Protein AF-A0A967CWL9-F1 (afdb_monomer)

Nearest PDB structures (foldseek):
  3h0l-assembly1_A  TM=9.602E-01  e=7.215E-01  Aquifex aeolicus
  6c6g-assembly1_B-2  TM=9.697E-01  e=1.040E+00  Pseudomonas sp. ADP
  6c62-assembly1_A  TM=9.562E-01  e=1.328E+00  Pseudomonas sp. ADP

Sequence (78 aa):
MGGMLLAAMIALMSAPNTLTATELARKVDAGTLTAEAIVRAHLDRIDSRDGDVLAWSHLARDAALERARVLDRGPRQG

Solvent-accessible surfac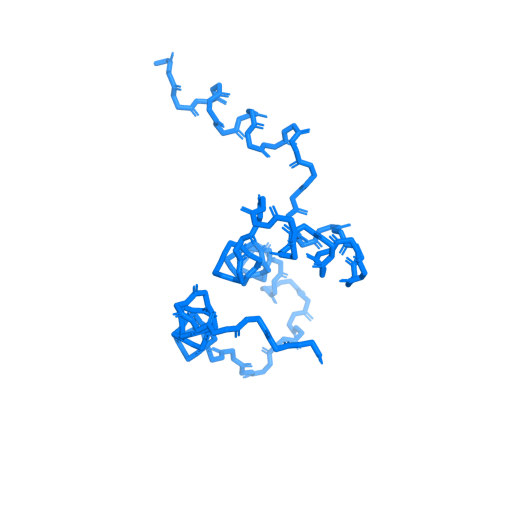e area (backbone atoms only — not comparable to full-atom values): 4772 Å² total; per-residue (Å²): 144,64,66,66,63,56,54,48,55,55,60,70,46,78,54,58,65,76,54,53,73,67,57,49,50,52,32,43,74,66,68,77,42,50,50,41,58,38,52,48,43,42,51,56,52,43,72,75,44,34,87,79,66,66,75,70,95,76,80,66,61,68,61,53,47,52,52,20,49,53,49,65,75,45,76,88,84,130

pLDDT: mean 87.31, std 18.06, range [43.03, 98.62]

Radius of gyration: 14.05 Å; Cα contacts (8 Å, |Δi|>4): 41; chains: 1; bounding box: 33×27×36 Å

Secondary structure (DSSP, 8-state):
--HHHHHHHHHHS--GGGS-HHHHHHHHHTTSS-HHHHHHHHHHHHHHHHHHH---S---HHHHHHHHHHHHHS----

Foldseek 3Di:
DPVVVVVVVCVVPPQLCVDDPVVNLVCVVVVNDFLLSNLVSVVVVC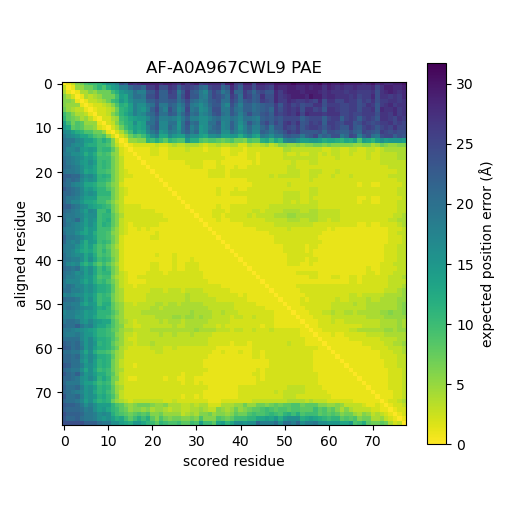VVPCVPVVPDPDDPNVVSNVVRVVCRPDPPDD

Mean predicted aligned error: 7.05 Å

Structure (mmCIF, N/CA/C/O backbone):
data_AF-A0A967CWL9-F1
#
_entry.id   AF-A0A967CWL9-F1
#
loop_
_atom_site.group_PDB
_atom_site.id
_atom_site.type_symbol
_atom_site.label_atom_id
_atom_site.label_alt_id
_atom_site.label_comp_id
_atom_site.label_asym_id
_atom_site.label_entity_id
_atom_site.label_seq_id
_atom_site.pdbx_PDB_ins_code
_atom_site.Cartn_x
_atom_site.Cartn_y
_atom_site.Cartn_z
_atom_site.occupancy
_atom_site.B_iso_or_equiv
_atom_site.auth_seq_id
_atom_site.auth_comp_id
_atom_site.auth_asym_id
_atom_site.auth_atom_id
_atom_site.pdbx_PDB_model_num
ATOM 1 N N . MET A 1 1 ? -18.489 8.278 -20.516 1.00 45.91 1 MET A N 1
ATOM 2 C CA . MET A 1 1 ? -17.950 9.533 -19.941 1.00 45.91 1 MET A CA 1
ATOM 3 C C . MET A 1 1 ? -18.244 9.596 -18.434 1.00 45.91 1 MET A C 1
ATOM 5 O O . MET A 1 1 ? -18.957 10.479 -17.995 1.00 45.91 1 MET A O 1
ATOM 9 N N . GLY A 1 2 ? -17.776 8.629 -17.634 1.00 46.03 2 GLY A N 1
ATOM 10 C CA . GLY A 1 2 ? -18.116 8.549 -16.194 1.00 46.03 2 GLY A CA 1
ATOM 11 C C . GLY A 1 2 ? -16.985 8.021 -15.305 1.00 46.03 2 GLY A C 1
ATOM 12 O O . GLY A 1 2 ? -16.881 8.415 -14.152 1.00 46.03 2 GLY A O 1
ATOM 13 N N . GLY A 1 3 ? -16.070 7.211 -15.856 1.00 50.41 3 GLY A N 1
ATOM 14 C CA . GLY A 1 3 ? -14.924 6.678 -15.105 1.00 50.41 3 GLY A CA 1
ATOM 15 C C . GLY A 1 3 ? -13.807 7.691 -14.818 1.00 50.41 3 GLY A C 1
ATOM 16 O O . GLY A 1 3 ? -13.165 7.605 -13.778 1.00 50.41 3 GLY A O 1
ATOM 17 N N . MET A 1 4 ? -13.599 8.687 -15.690 1.00 50.16 4 MET A N 1
ATOM 18 C CA . MET A 1 4 ? -12.520 9.676 -15.527 1.00 50.16 4 MET A CA 1
ATOM 19 C C . MET A 1 4 ? -12.743 10.631 -14.345 1.00 50.16 4 MET A C 1
ATOM 21 O O . MET A 1 4 ? -11.781 10.993 -13.682 1.00 50.16 4 MET A O 1
ATOM 25 N N . LEU A 1 5 ? -13.993 11.002 -14.043 1.00 47.38 5 LEU A N 1
ATOM 26 C CA . LEU A 1 5 ? -14.318 11.892 -12.919 1.00 47.38 5 LEU A CA 1
ATOM 27 C C . LEU A 1 5 ? -14.135 11.204 -11.558 1.00 47.38 5 LEU A C 1
ATOM 29 O O . LEU A 1 5 ? -13.664 11.838 -10.619 1.00 47.38 5 LEU A O 1
ATOM 33 N N . LEU A 1 6 ? -14.427 9.902 -11.465 1.00 51.69 6 LEU A N 1
ATOM 34 C CA . LEU A 1 6 ? -14.210 9.127 -10.241 1.00 51.69 6 LEU A CA 1
ATOM 35 C C . LEU A 1 6 ? -12.715 8.862 -9.998 1.00 51.69 6 LEU A C 1
ATOM 37 O O . LEU A 1 6 ? -12.237 9.036 -8.881 1.00 51.69 6 LEU A O 1
ATOM 41 N N . ALA A 1 7 ? -11.961 8.528 -11.053 1.00 47.81 7 ALA A N 1
ATOM 42 C CA . ALA A 1 7 ? -10.505 8.392 -10.978 1.00 47.81 7 ALA A CA 1
ATOM 43 C C . ALA A 1 7 ? -9.817 9.728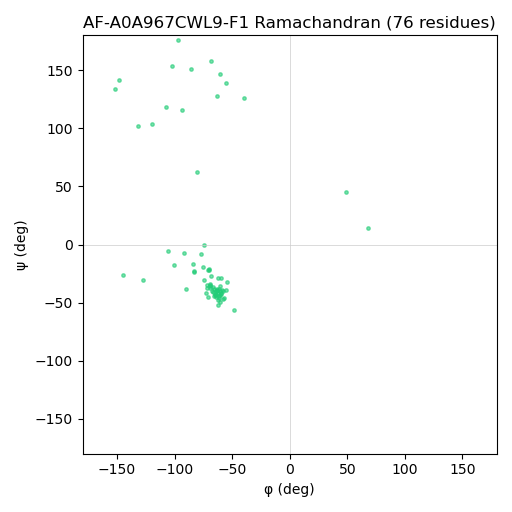 -10.628 1.00 47.81 7 ALA A C 1
ATOM 45 O O . ALA A 1 7 ? -8.897 9.750 -9.814 1.00 47.81 7 ALA A O 1
ATOM 46 N N . ALA A 1 8 ? -10.301 10.850 -11.174 1.00 44.38 8 ALA A N 1
ATOM 47 C CA . ALA A 1 8 ? -9.802 12.187 -10.849 1.00 44.38 8 ALA A CA 1
ATOM 48 C C . ALA A 1 8 ? -10.153 12.629 -9.415 1.00 44.38 8 ALA A C 1
ATOM 50 O O . ALA A 1 8 ? -9.336 13.275 -8.770 1.00 44.38 8 ALA A O 1
ATOM 51 N N . MET A 1 9 ? -11.318 12.248 -8.875 1.00 43.03 9 MET A N 1
ATOM 52 C CA . MET A 1 9 ? -11.661 12.484 -7.463 1.00 43.03 9 MET A CA 1
ATOM 53 C C . MET A 1 9 ? -10.785 11.673 -6.500 1.00 43.03 9 MET A C 1
ATOM 55 O O . MET A 1 9 ? -10.396 12.198 -5.459 1.00 43.03 9 MET A O 1
ATOM 59 N N . ILE A 1 10 ? -10.421 10.437 -6.860 1.00 52.88 10 ILE A N 1
ATOM 60 C CA . ILE A 1 10 ? -9.437 9.639 -6.109 1.00 52.88 10 ILE A CA 1
ATOM 61 C C . ILE A 1 10 ? -8.050 10.291 -6.189 1.00 52.88 10 ILE A C 1
ATOM 63 O O . ILE A 1 10 ? -7.353 10.337 -5.185 1.00 52.88 10 ILE A O 1
ATOM 67 N N . ALA A 1 11 ? -7.673 10.855 -7.341 1.00 47.16 11 ALA A N 1
ATOM 68 C CA . ALA A 1 11 ? -6.417 11.589 -7.505 1.00 47.16 11 ALA A CA 1
ATOM 69 C C . ALA A 1 11 ? -6.384 12.954 -6.779 1.00 47.16 11 ALA A C 1
ATOM 71 O O . ALA A 1 11 ? -5.299 13.455 -6.490 1.00 47.16 11 ALA A O 1
ATOM 72 N N . LEU A 1 12 ? -7.542 13.558 -6.467 1.00 50.81 12 LEU A N 1
ATOM 73 C CA . LEU A 1 12 ? -7.638 14.812 -5.700 1.00 50.81 12 LEU A CA 1
ATOM 74 C C . LEU A 1 12 ? -7.378 14.626 -4.191 1.00 50.81 12 LEU A C 1
ATOM 76 O O . LEU A 1 12 ? -7.056 15.596 -3.505 1.00 50.81 12 LEU A O 1
ATOM 80 N N . MET A 1 13 ? -7.485 13.403 -3.665 1.00 60.91 13 MET A N 1
ATOM 81 C CA . MET A 1 13 ? -6.935 13.027 -2.361 1.00 60.91 13 MET A CA 1
ATOM 82 C C . MET A 1 13 ? -5.541 12.451 -2.612 1.00 60.91 13 MET A C 1
ATOM 84 O O . MET A 1 13 ? -5.438 11.432 -3.282 1.00 60.91 13 MET A O 1
ATOM 88 N N . SER A 1 14 ? -4.474 13.086 -2.113 1.00 75.69 14 SER A N 1
ATOM 89 C CA . SER A 1 14 ? -3.090 12.624 -2.322 1.00 75.69 14 SER A CA 1
ATOM 90 C C . SER A 1 14 ? -2.978 11.100 -2.246 1.00 75.69 14 SER A C 1
ATOM 92 O O . SER A 1 14 ? -3.423 10.500 -1.260 1.00 75.69 14 SER A O 1
ATOM 94 N N . ALA A 1 15 ? -2.413 10.486 -3.290 1.00 89.75 15 ALA A N 1
ATOM 95 C CA . ALA A 1 15 ? -2.321 9.037 -3.380 1.00 89.75 15 ALA A CA 1
ATOM 96 C C . ALA A 1 15 ? -1.618 8.481 -2.124 1.00 89.75 15 ALA A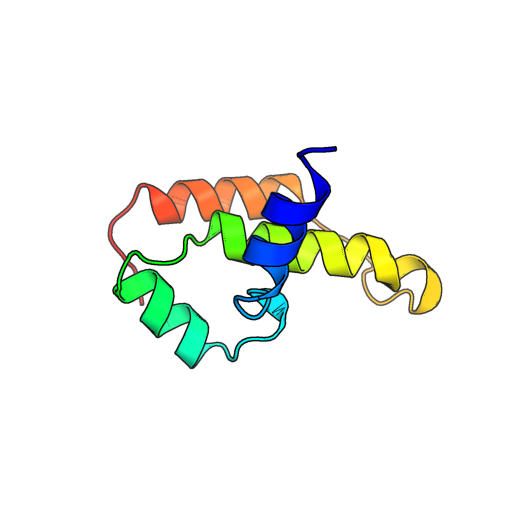 C 1
ATOM 98 O O . ALA A 1 15 ? -0.644 9.075 -1.658 1.00 89.75 15 ALA A O 1
ATOM 99 N N . PRO A 1 16 ? -2.071 7.357 -1.538 1.00 96.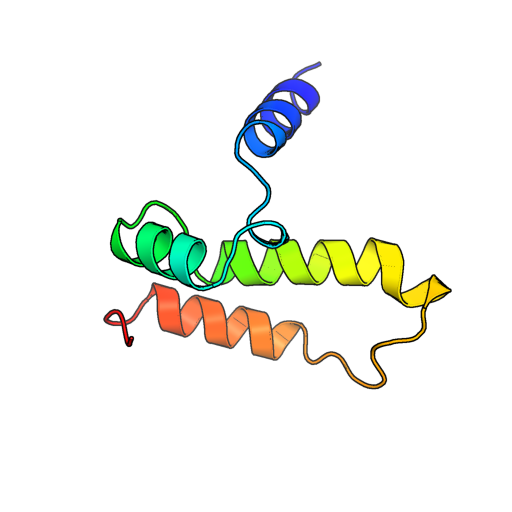19 16 PRO A N 1
ATOM 100 C CA . PRO A 1 16 ? -1.533 6.884 -0.260 1.00 96.19 16 PRO A CA 1
ATOM 101 C C . PRO A 1 16 ? -0.006 6.713 -0.246 1.00 96.19 16 PRO A C 1
ATOM 103 O O . PRO A 1 16 ? 0.645 6.956 0.762 1.00 96.19 16 PRO A O 1
ATOM 106 N N . ASN A 1 17 ? 0.581 6.349 -1.382 1.00 96.12 17 ASN A N 1
ATOM 107 C CA . ASN A 1 17 ? 2.022 6.186 -1.568 1.00 96.12 17 ASN A CA 1
ATOM 108 C C . ASN A 1 17 ? 2.824 7.503 -1.656 1.00 96.12 17 ASN A C 1
ATOM 110 O O . ASN A 1 17 ? 4.042 7.451 -1.816 1.00 96.12 17 ASN A O 1
ATOM 114 N N . THR A 1 18 ? 2.177 8.668 -1.566 1.00 96.44 18 THR A N 1
ATOM 115 C CA . THR A 1 18 ? 2.839 9.982 -1.468 1.00 96.44 18 THR A CA 1
ATOM 116 C C . THR A 1 18 ? 2.764 10.580 -0.064 1.00 96.44 18 THR A C 1
ATOM 118 O O . THR A 1 18 ? 3.322 11.649 0.167 1.00 96.44 18 THR A O 1
ATOM 121 N N . LEU A 1 19 ? 2.039 9.942 0.857 1.00 96.38 19 LEU A N 1
ATOM 122 C CA . LEU A 1 19 ? 1.910 10.384 2.242 1.00 96.38 19 LEU A CA 1
ATOM 123 C C . LEU A 1 19 ? 3.069 9.849 3.090 1.00 96.38 19 LEU A C 1
ATOM 125 O O . LEU A 1 19 ? 3.613 8.775 2.833 1.00 96.38 19 LEU A O 1
ATOM 129 N N . THR A 1 20 ? 3.427 10.581 4.140 1.00 97.12 20 THR A N 1
ATOM 130 C CA . THR A 1 20 ? 4.377 10.100 5.149 1.00 97.12 20 THR A CA 1
ATOM 131 C C . THR A 1 20 ? 3.778 8.950 5.963 1.00 97.12 20 THR A C 1
ATOM 133 O O . THR A 1 20 ? 2.558 8.826 6.103 1.00 97.12 20 THR A O 1
ATOM 136 N N . ALA A 1 21 ? 4.635 8.134 6.585 1.00 95.38 21 ALA A N 1
ATOM 137 C CA . ALA A 1 21 ? 4.193 7.041 7.454 1.00 95.38 21 ALA A CA 1
ATOM 138 C C . ALA A 1 21 ? 3.258 7.522 8.583 1.00 95.38 21 ALA A C 1
ATOM 140 O O . ALA A 1 21 ? 2.252 6.878 8.871 1.00 95.38 21 ALA A O 1
ATOM 141 N N . THR A 1 22 ? 3.537 8.686 9.178 1.00 96.25 22 THR A N 1
ATOM 142 C CA . THR A 1 22 ? 2.707 9.259 10.249 1.00 96.25 22 THR A CA 1
ATOM 143 C C . THR A 1 22 ? 1.345 9.737 9.741 1.00 96.25 22 THR A C 1
ATOM 145 O O . THR A 1 22 ? 0.341 9.580 10.434 1.00 96.25 22 THR A O 1
ATOM 148 N N . GLU A 1 23 ? 1.264 10.304 8.536 1.00 96.12 23 GLU A N 1
ATOM 149 C CA . GLU A 1 23 ? -0.022 10.673 7.925 1.00 96.12 23 GLU A CA 1
ATOM 150 C C . GLU A 1 23 ? -0.862 9.442 7.587 1.00 96.12 23 GLU A C 1
ATOM 152 O O . GLU A 1 23 ? -2.069 9.440 7.835 1.00 96.12 23 GLU A O 1
ATOM 157 N N . LEU A 1 24 ? -0.226 8.386 7.075 1.00 95.81 24 LEU A N 1
ATOM 158 C CA . LEU A 1 24 ? -0.873 7.099 6.833 1.00 95.81 24 LEU A CA 1
ATOM 159 C C . LEU A 1 24 ? -1.415 6.497 8.129 1.00 95.81 24 LEU A C 1
ATOM 161 O O . LEU A 1 24 ? -2.598 6.171 8.190 1.00 95.81 24 LEU A O 1
ATOM 165 N N . ALA A 1 25 ? -0.591 6.434 9.178 1.00 94.81 25 ALA A N 1
ATOM 166 C CA . ALA A 1 25 ? -0.994 5.925 10.485 1.00 94.81 25 ALA A CA 1
ATOM 167 C C . ALA A 1 25 ? -2.201 6.691 11.043 1.00 94.81 25 ALA A C 1
ATOM 169 O O . ALA A 1 25 ? -3.186 6.075 11.440 1.00 94.81 25 ALA A O 1
ATOM 170 N N . ARG A 1 26 ? -2.185 8.031 10.986 1.00 94.31 26 ARG A N 1
ATOM 171 C CA . ARG A 1 26 ? -3.324 8.865 11.411 1.00 94.31 26 ARG A CA 1
ATOM 172 C C . ARG A 1 26 ? -4.589 8.586 10.604 1.00 94.31 26 ARG A C 1
ATOM 174 O O . ARG A 1 26 ? -5.673 8.568 11.171 1.00 94.31 26 ARG A O 1
ATOM 181 N N . LYS A 1 27 ? -4.484 8.381 9.289 1.00 94.88 27 LYS A N 1
ATOM 182 C CA . LYS A 1 27 ? -5.650 8.103 8.433 1.00 94.88 27 LYS A CA 1
ATOM 183 C C . LYS A 1 27 ? -6.230 6.707 8.662 1.00 94.88 27 LYS A C 1
ATOM 185 O O . LYS A 1 27 ? -7.455 6.575 8.644 1.00 94.88 27 LYS A O 1
ATOM 190 N N . VAL A 1 28 ? -5.374 5.713 8.905 1.00 94.25 28 VAL A N 1
ATOM 191 C CA . VAL A 1 28 ? -5.770 4.354 9.315 1.00 94.25 28 VAL A CA 1
ATOM 192 C C . VAL A 1 28 ? -6.433 4.385 10.692 1.00 94.25 28 VAL A C 1
ATOM 194 O O . VAL A 1 28 ? -7.504 3.808 10.879 1.00 94.25 28 VAL A O 1
ATOM 197 N N . ASP A 1 29 ? -5.872 5.142 11.635 1.00 93.62 29 ASP A N 1
ATOM 198 C CA . ASP A 1 29 ? -6.460 5.341 12.962 1.00 93.62 29 ASP A CA 1
ATOM 199 C C . ASP A 1 29 ? -7.761 6.170 12.925 1.00 93.62 29 ASP A C 1
ATOM 201 O O . ASP A 1 29 ? -8.690 5.969 13.702 1.00 93.62 29 ASP A O 1
ATOM 205 N N . ALA A 1 30 ? -7.924 7.044 11.940 1.00 92.38 30 ALA A N 1
ATOM 206 C CA . ALA A 1 30 ? -9.202 7.703 11.699 1.00 92.38 30 ALA A CA 1
ATOM 207 C C . ALA A 1 30 ? -10.230 6.790 10.995 1.00 92.38 30 ALA A C 1
ATOM 209 O O . ALA A 1 30 ? -11.381 7.185 10.840 1.00 92.38 30 ALA A O 1
ATOM 210 N N . GLY A 1 31 ? -9.840 5.595 10.528 1.00 91.56 31 GLY A N 1
ATOM 211 C CA . GLY A 1 31 ? -10.692 4.718 9.711 1.00 91.56 31 GLY A CA 1
ATOM 212 C C . GLY A 1 31 ? -10.989 5.266 8.309 1.00 91.56 31 GLY A C 1
ATOM 213 O O . GLY A 1 31 ? -11.882 4.778 7.625 1.00 91.56 31 GLY A O 1
ATOM 214 N N . THR A 1 32 ? -10.249 6.288 7.876 1.00 94.62 32 THR A N 1
ATOM 215 C CA . THR A 1 32 ? -10.430 6.962 6.575 1.00 94.62 32 THR A CA 1
ATOM 216 C C . THR A 1 32 ? -9.572 6.359 5.463 1.00 94.62 32 THR A C 1
ATOM 218 O O . THR A 1 32 ? -9.688 6.757 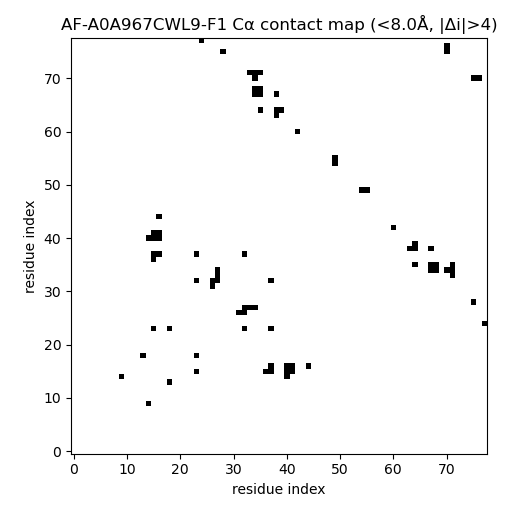4.306 1.00 94.62 32 THR A O 1
ATOM 221 N N . LEU A 1 33 ? -8.685 5.426 5.811 1.00 94.94 33 LEU A N 1
ATOM 222 C CA . LEU A 1 33 ? -7.787 4.740 4.892 1.00 94.94 33 LEU A CA 1
ATOM 223 C C . LEU A 1 33 ? -7.529 3.319 5.399 1.00 94.94 33 LEU A C 1
ATOM 225 O O . LEU A 1 33 ? -7.378 3.119 6.601 1.00 94.94 33 LEU A O 1
ATOM 229 N N . THR A 1 34 ? -7.460 2.350 4.490 1.00 96.31 34 THR A N 1
ATOM 230 C CA . THR A 1 34 ? -7.183 0.944 4.817 1.00 96.31 34 THR A CA 1
ATOM 231 C C . THR A 1 34 ? -5.738 0.575 4.496 1.00 96.31 34 THR A C 1
ATOM 233 O O . THR A 1 34 ? -5.116 1.165 3.605 1.00 96.31 34 THR A O 1
ATOM 236 N N . ALA A 1 35 ? -5.200 -0.426 5.190 1.00 97.06 35 ALA A N 1
ATOM 237 C CA . ALA A 1 35 ? -3.903 -1.006 4.874 1.00 97.06 35 ALA A CA 1
ATOM 238 C C . ALA A 1 35 ? -3.887 -1.561 3.440 1.00 97.06 35 ALA A C 1
ATOM 240 O O . ALA A 1 35 ? -2.902 -1.366 2.725 1.00 97.06 35 ALA A O 1
ATOM 241 N N . GLU A 1 36 ? -4.976 -2.193 2.978 1.00 98.12 36 GLU A N 1
ATOM 242 C CA . GLU A 1 36 ? -5.071 -2.690 1.600 1.00 98.12 36 GLU A CA 1
ATOM 243 C C . GLU A 1 36 ? -4.947 -1.553 0.574 1.00 98.12 36 GLU A C 1
ATOM 245 O O . GLU A 1 36 ? -4.212 -1.693 -0.405 1.00 98.12 36 GLU A O 1
ATOM 250 N N . ALA A 1 37 ? -5.604 -0.410 0.803 1.00 97.69 37 ALA A N 1
ATOM 251 C CA . ALA A 1 37 ? -5.513 0.744 -0.093 1.00 97.69 37 ALA A CA 1
ATOM 252 C C . ALA A 1 37 ? -4.085 1.310 -0.159 1.00 97.69 37 ALA A C 1
ATOM 254 O O . ALA A 1 37 ? -3.611 1.676 -1.236 1.00 97.69 37 ALA A O 1
ATOM 255 N N . ILE A 1 38 ? -3.376 1.333 0.975 1.00 97.75 38 ILE A N 1
ATOM 256 C CA . ILE A 1 38 ? -1.969 1.744 1.033 1.00 97.75 38 ILE A CA 1
ATOM 257 C C . ILE A 1 38 ? -1.108 0.798 0.198 1.00 97.75 38 ILE A C 1
ATOM 259 O O . ILE A 1 38 ? -0.356 1.258 -0.662 1.00 97.75 38 ILE A O 1
ATOM 263 N N . VAL A 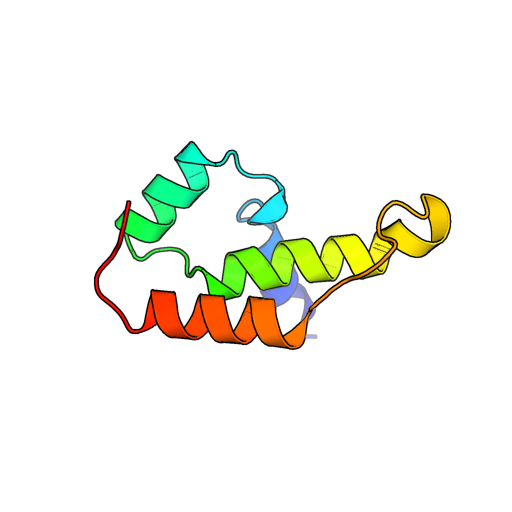1 39 ? -1.222 -0.514 0.421 1.00 98.25 39 VAL A N 1
ATOM 264 C CA . VAL A 1 39 ? -0.417 -1.515 -0.292 1.00 98.25 39 VAL A CA 1
ATOM 265 C C . VAL A 1 39 ? -0.683 -1.462 -1.794 1.00 98.25 39 VAL A C 1
ATOM 267 O O . VAL A 1 39 ? 0.272 -1.425 -2.566 1.00 98.25 39 VAL A O 1
ATOM 270 N N . ARG A 1 40 ? -1.948 -1.368 -2.222 1.00 98.31 40 ARG A N 1
ATOM 271 C CA . ARG A 1 40 ? -2.301 -1.234 -3.645 1.00 98.31 40 ARG A CA 1
ATOM 272 C C . ARG A 1 40 ? -1.654 -0.010 -4.287 1.00 98.31 40 ARG A C 1
ATOM 274 O O . ARG A 1 40 ? -0.985 -0.157 -5.300 1.00 98.31 40 ARG A O 1
ATOM 281 N N . ALA A 1 41 ? -1.727 1.156 -3.646 1.00 97.88 41 ALA A N 1
ATOM 282 C CA . ALA A 1 41 ? -1.104 2.368 -4.181 1.00 97.88 41 ALA A CA 1
ATOM 283 C C . ALA A 1 41 ? 0.425 2.238 -4.352 1.00 97.88 41 ALA A C 1
ATOM 285 O O . ALA A 1 41 ? 1.005 2.784 -5.294 1.00 97.88 41 ALA A O 1
ATOM 286 N N . HIS A 1 42 ? 1.108 1.525 -3.451 1.00 97.81 42 HIS A N 1
ATOM 287 C CA . HIS A 1 42 ? 2.546 1.271 -3.590 1.00 97.81 42 HIS A CA 1
ATOM 288 C C . HIS A 1 42 ? 2.831 0.291 -4.726 1.00 97.81 42 HIS A C 1
ATOM 290 O O . HIS A 1 42 ? 3.707 0.546 -5.549 1.00 97.81 42 HIS A O 1
ATOM 296 N N . LEU A 1 43 ? 2.067 -0.796 -4.788 1.00 98.12 43 LEU A N 1
ATOM 297 C CA . LEU A 1 43 ? 2.169 -1.818 -5.819 1.00 98.12 43 LEU A CA 1
ATOM 298 C C . LEU A 1 43 ? 1.925 -1.258 -7.230 1.00 98.12 43 LEU A C 1
ATOM 300 O O . LEU A 1 43 ? 2.709 -1.561 -8.128 1.00 98.12 43 LEU A O 1
ATOM 304 N N . ASP A 1 44 ? 0.934 -0.387 -7.413 1.00 97.25 44 ASP A N 1
ATOM 305 C CA . ASP A 1 44 ? 0.650 0.263 -8.701 1.00 97.25 44 ASP A CA 1
ATOM 306 C C . ASP A 1 44 ? 1.824 1.147 -9.158 1.00 97.25 44 ASP A C 1
ATOM 308 O O . ASP A 1 44 ? 2.214 1.155 -10.327 1.00 97.25 44 ASP A O 1
ATOM 312 N N . ARG A 1 45 ? 2.455 1.869 -8.223 1.00 96.62 45 ARG A N 1
ATOM 313 C CA . ARG A 1 45 ? 3.646 2.679 -8.525 1.00 96.62 45 ARG A CA 1
ATOM 314 C C . ARG A 1 45 ? 4.866 1.821 -8.841 1.00 96.62 45 ARG A C 1
ATOM 316 O O . ARG A 1 45 ? 5.669 2.222 -9.679 1.00 96.62 45 ARG A O 1
ATOM 323 N N . ILE A 1 46 ? 5.016 0.678 -8.174 1.00 97.44 46 ILE A N 1
ATOM 324 C CA . ILE A 1 46 ? 6.076 -0.285 -8.487 1.00 97.44 46 ILE A CA 1
ATOM 325 C C . ILE A 1 46 ? 5.885 -0.805 -9.916 1.00 97.44 46 ILE A C 1
ATOM 327 O O . ILE A 1 46 ? 6.828 -0.721 -10.694 1.00 97.44 46 ILE A O 1
ATOM 331 N N . ASP A 1 47 ? 4.672 -1.213 -10.307 1.00 96.38 47 ASP A N 1
ATOM 332 C CA . ASP A 1 47 ? 4.397 -1.667 -11.684 1.00 96.38 47 ASP A CA 1
ATOM 333 C C . ASP A 1 47 ? 4.727 -0.599 -12.726 1.00 96.38 47 ASP A C 1
ATOM 335 O O . ASP A 1 47 ? 5.301 -0.896 -13.771 1.00 96.38 47 ASP A O 1
ATOM 339 N N . SER A 1 48 ? 4.405 0.660 -12.429 1.00 96.62 48 SER A N 1
ATOM 340 C CA . SER A 1 48 ? 4.666 1.771 -13.341 1.00 96.62 48 SER A CA 1
ATOM 341 C C . SER A 1 48 ? 6.147 2.125 -13.494 1.00 96.62 48 SER A C 1
ATOM 343 O O . SER A 1 48 ? 6.475 2.837 -14.443 1.00 96.62 48 SER A O 1
ATOM 345 N N . ARG A 1 49 ? 7.023 1.755 -12.551 1.00 97.06 49 ARG A N 1
ATOM 346 C CA . ARG A 1 49 ? 8.371 2.345 -12.461 1.00 97.06 49 ARG A CA 1
ATOM 347 C C . ARG A 1 49 ? 9.503 1.336 -12.417 1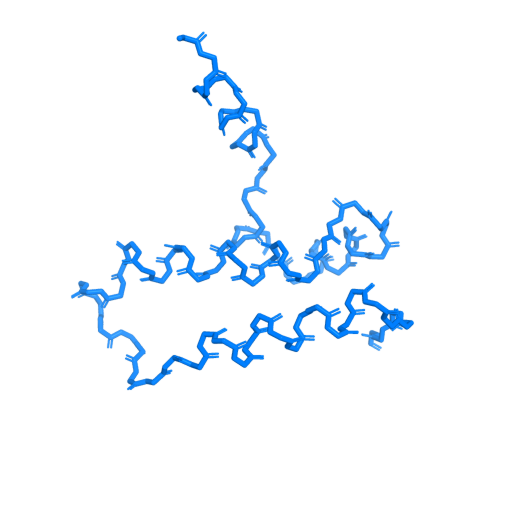.00 97.06 49 ARG A C 1
ATOM 349 O O . ARG A 1 49 ? 10.604 1.654 -12.861 1.00 97.06 49 ARG A O 1
ATOM 356 N N . ASP A 1 50 ? 9.271 0.156 -11.860 1.00 97.50 50 ASP A N 1
ATOM 357 C CA . ASP A 1 50 ? 10.359 -0.761 -11.539 1.00 97.50 50 ASP A CA 1
ATOM 358 C C 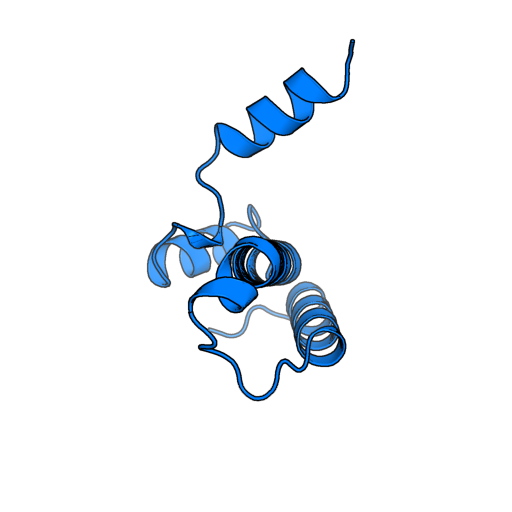. ASP A 1 50 ? 11.030 -1.367 -12.775 1.00 97.50 50 ASP A C 1
ATOM 360 O O . ASP A 1 50 ? 12.208 -1.697 -12.721 1.00 97.50 50 ASP A O 1
ATOM 364 N N . GLY A 1 51 ? 10.344 -1.397 -13.923 1.00 97.06 51 GLY A N 1
ATOM 365 C CA . GLY A 1 51 ? 10.958 -1.783 -15.198 1.00 97.06 51 GLY A CA 1
ATOM 366 C C . GLY A 1 51 ? 12.131 -0.888 -15.622 1.00 97.06 51 GLY A C 1
ATOM 367 O O . GLY A 1 51 ? 13.049 -1.367 -16.281 1.00 97.06 51 GLY A O 1
ATOM 368 N N . ASP A 1 52 ? 12.136 0.385 -15.210 1.00 97.94 52 ASP A N 1
ATOM 369 C CA . ASP A 1 52 ? 13.198 1.336 -15.561 1.00 97.94 52 ASP A CA 1
ATOM 370 C C . ASP A 1 52 ? 14.348 1.338 -14.551 1.00 97.94 52 ASP A C 1
ATOM 372 O O . ASP A 1 52 ? 15.503 1.559 -14.909 1.00 97.94 52 ASP A O 1
ATOM 376 N N . VAL A 1 53 ? 14.015 1.202 -13.264 1.00 97.69 53 VAL A N 1
ATOM 377 C CA . VAL A 1 53 ? 14.974 1.382 -12.161 1.00 97.69 53 VAL A CA 1
ATOM 378 C C . VAL A 1 53 ? 15.497 0.065 -11.607 1.00 97.69 53 VAL A C 1
ATOM 380 O O . VAL A 1 53 ? 16.525 0.080 -10.935 1.00 97.69 53 VAL A O 1
ATOM 383 N N . LEU A 1 54 ? 14.805 -1.045 -11.890 1.00 96.62 54 LEU A N 1
ATOM 384 C CA . LEU A 1 54 ? 15.153 -2.403 -11.470 1.00 96.62 54 LEU A CA 1
ATOM 385 C C . LEU A 1 54 ? 15.471 -2.479 -9.970 1.00 96.62 54 LEU A C 1
ATOM 387 O O . LEU A 1 54 ? 16.474 -3.057 -9.552 1.00 96.62 54 LEU A O 1
ATOM 391 N N . ALA A 1 55 ? 14.638 -1.835 -9.156 1.00 96.81 55 ALA A N 1
ATOM 392 C CA . ALA A 1 55 ? 14.866 -1.680 -7.728 1.00 96.81 55 ALA A CA 1
ATOM 393 C C . ALA A 1 55 ? 14.413 -2.906 -6.921 1.00 96.81 55 ALA A C 1
ATOM 395 O O . ALA A 1 55 ? 14.932 -3.121 -5.823 1.00 96.81 55 ALA A O 1
ATOM 396 N N . TRP A 1 56 ? 13.478 -3.717 -7.432 1.00 96.50 56 TRP A N 1
ATOM 397 C CA . TRP A 1 56 ? 12.996 -4.916 -6.744 1.00 96.50 56 TRP A CA 1
ATOM 398 C C . TRP A 1 56 ? 13.504 -6.201 -7.403 1.00 96.50 56 TRP A C 1
ATOM 400 O O . TRP A 1 56 ? 13.161 -6.531 -8.532 1.00 96.50 56 TRP A O 1
ATOM 410 N N . SER A 1 57 ? 14.271 -6.998 -6.654 1.00 96.69 57 SER A N 1
ATOM 411 C CA . SER A 1 57 ? 14.667 -8.354 -7.070 1.00 96.69 57 SER A CA 1
ATOM 412 C C . SER A 1 57 ? 13.596 -9.411 -6.776 1.00 96.69 57 SER A C 1
ATOM 414 O O . SER A 1 57 ? 13.570 -10.466 -7.406 1.00 96.69 57 SER A O 1
ATOM 416 N N . HIS A 1 58 ? 12.709 -9.141 -5.815 1.00 97.19 58 HIS A N 1
ATOM 417 C CA . HIS A 1 58 ? 11.580 -9.994 -5.461 1.00 97.19 58 HIS A CA 1
ATOM 418 C C . HIS A 1 58 ? 10.441 -9.151 -4.879 1.00 97.19 58 HIS A C 1
ATOM 420 O O . HIS A 1 58 ? 10.664 -8.328 -3.990 1.00 97.19 58 HIS A O 1
ATOM 426 N N . LEU A 1 59 ? 9.212 -9.391 -5.346 1.00 96.81 59 LEU A N 1
ATOM 427 C CA . LEU A 1 59 ? 8.017 -8.669 -4.916 1.00 96.81 59 LEU A CA 1
ATOM 428 C C . LEU A 1 59 ? 6.884 -9.648 -4.577 1.00 96.81 59 LEU A C 1
ATOM 430 O O . LEU A 1 59 ? 6.191 -10.156 -5.456 1.00 96.81 59 LEU A O 1
ATOM 434 N N . ALA A 1 60 ? 6.660 -9.880 -3.283 1.00 97.81 60 ALA A N 1
ATOM 435 C CA . ALA A 1 60 ? 5.626 -10.789 -2.780 1.00 97.81 60 ALA A CA 1
ATOM 436 C C . ALA A 1 60 ? 4.223 -10.138 -2.770 1.00 97.81 60 ALA A C 1
ATOM 438 O O . ALA A 1 60 ? 3.623 -9.951 -1.710 1.00 97.81 60 ALA A O 1
ATOM 439 N N . ARG A 1 61 ? 3.708 -9.770 -3.953 1.00 97.88 61 ARG A N 1
ATOM 440 C CA . ARG A 1 61 ? 2.440 -9.028 -4.143 1.00 97.88 61 ARG A CA 1
ATOM 441 C C . ARG A 1 61 ? 1.265 -9.595 -3.359 1.00 97.88 61 ARG A C 1
ATOM 443 O O . ARG A 1 61 ? 0.651 -8.886 -2.562 1.00 97.88 61 ARG A O 1
ATOM 450 N N . ASP A 1 62 ? 0.972 -10.869 -3.580 1.00 98.19 62 ASP A N 1
ATOM 451 C CA . ASP A 1 62 ? -0.225 -11.496 -3.022 1.00 98.19 62 ASP A CA 1
ATOM 452 C C . ASP A 1 62 ? -0.136 -11.613 -1.502 1.00 98.19 62 ASP A C 1
ATOM 454 O O . ASP A 1 62 ? -1.101 -11.321 -0.797 1.00 98.19 62 ASP A O 1
ATOM 458 N N . ALA A 1 63 ? 1.049 -11.947 -0.983 1.00 98.38 63 ALA A N 1
ATOM 459 C CA . ALA A 1 63 ? 1.293 -12.012 0.453 1.00 98.38 63 ALA A CA 1
ATOM 460 C C . ALA A 1 63 ? 1.148 -10.634 1.122 1.00 98.38 63 ALA A C 1
ATOM 462 O O . ALA A 1 63 ? 0.572 -10.536 2.206 1.00 98.38 63 ALA A O 1
ATOM 463 N N . ALA A 1 64 ? 1.624 -9.564 0.475 1.00 98.25 64 ALA A N 1
ATOM 464 C CA . ALA A 1 64 ? 1.473 -8.201 0.981 1.00 98.25 64 ALA A CA 1
ATOM 465 C C . ALA A 1 64 ? -0.003 -7.776 1.038 1.00 98.25 64 ALA A C 1
ATOM 467 O O . ALA A 1 64 ? -0.452 -7.240 2.054 1.00 98.25 64 ALA A O 1
ATOM 468 N N . LEU A 1 65 ? -0.771 -8.059 -0.020 1.00 98.62 65 LEU A N 1
ATOM 469 C CA . LEU A 1 65 ? -2.208 -7.782 -0.056 1.00 98.62 65 LEU A CA 1
ATOM 470 C C . LEU A 1 65 ? -2.974 -8.601 0.985 1.00 98.62 65 LEU A C 1
ATOM 472 O O . LEU A 1 65 ? -3.830 -8.052 1.676 1.00 98.62 65 LEU A O 1
ATOM 476 N N . GLU A 1 66 ? -2.661 -9.888 1.141 1.00 98.44 66 GLU A N 1
ATOM 477 C CA . GLU A 1 66 ? -3.333 -10.713 2.144 1.00 98.44 66 GLU A CA 1
ATOM 478 C C . GLU A 1 66 ? -3.030 -10.230 3.561 1.00 98.44 66 GLU A C 1
ATOM 480 O O . GLU A 1 66 ? -3.941 -10.082 4.378 1.00 98.44 66 GLU A O 1
ATOM 485 N N . ARG A 1 67 ? -1.771 -9.883 3.849 1.00 97.75 67 ARG A N 1
ATOM 486 C CA . ARG A 1 67 ? -1.407 -9.329 5.155 1.00 97.75 67 ARG A CA 1
ATOM 487 C C . ARG A 1 67 ? -2.159 -8.033 5.450 1.00 97.75 67 ARG A C 1
ATOM 489 O O . ARG A 1 67 ? -2.624 -7.860 6.577 1.00 97.75 67 ARG A O 1
ATOM 496 N N . ALA A 1 68 ? -2.294 -7.154 4.460 1.00 97.38 68 ALA A N 1
ATOM 497 C CA . ALA A 1 68 ? -3.027 -5.902 4.594 1.00 97.38 68 ALA A CA 1
ATOM 498 C C . ALA A 1 68 ? -4.508 -6.139 4.928 1.00 97.38 68 ALA A C 1
ATOM 500 O O . ALA A 1 68 ? -5.015 -5.579 5.896 1.00 97.38 68 ALA A O 1
ATOM 501 N N . ARG A 1 69 ? -5.165 -7.068 4.224 1.00 97.75 69 ARG A N 1
ATOM 502 C CA . ARG A 1 69 ? -6.554 -7.458 4.517 1.00 97.75 69 ARG A CA 1
ATOM 503 C C . ARG A 1 69 ? -6.721 -8.049 5.914 1.00 97.75 69 ARG A C 1
ATOM 505 O O . ARG A 1 69 ? -7.729 -7.800 6.568 1.00 97.75 69 ARG A O 1
ATOM 512 N N . VAL A 1 70 ? -5.757 -8.843 6.385 1.00 97.12 70 VAL A N 1
ATOM 513 C CA . VAL A 1 70 ? -5.767 -9.361 7.763 1.00 97.12 70 VAL A CA 1
ATOM 514 C C . VAL A 1 70 ? -5.703 -8.217 8.777 1.00 97.12 70 VAL A C 1
ATOM 516 O O . VAL A 1 70 ? -6.416 -8.269 9.775 1.00 97.12 70 VAL A O 1
ATOM 519 N N . LEU A 1 71 ? -4.877 -7.195 8.532 1.00 96.38 71 LEU A N 1
ATOM 520 C CA . LEU A 1 71 ? -4.781 -6.020 9.403 1.00 96.38 71 LEU A CA 1
ATOM 521 C C . LEU A 1 71 ? -6.077 -5.208 9.414 1.00 96.38 71 LEU A C 1
ATOM 523 O O . LEU A 1 71 ? -6.548 -4.858 10.489 1.00 96.38 71 LEU A O 1
ATOM 527 N N . ASP A 1 72 ? -6.683 -4.982 8.248 1.00 96.44 72 ASP A N 1
ATOM 528 C CA . ASP A 1 72 ? -7.940 -4.234 8.131 1.00 96.44 72 ASP A CA 1
ATOM 529 C C . ASP A 1 72 ? -9.114 -4.914 8.862 1.00 96.44 72 ASP A C 1
ATOM 531 O O . ASP A 1 72 ? -10.028 -4.240 9.331 1.00 96.44 72 ASP A O 1
ATOM 535 N N . ARG A 1 73 ? -9.092 -6.251 8.987 1.00 95.88 73 ARG A N 1
ATOM 536 C CA . ARG A 1 73 ? -10.097 -7.033 9.736 1.00 95.88 73 ARG A CA 1
ATOM 537 C C . ARG A 1 73 ? -9.822 -7.122 11.241 1.00 95.88 73 ARG A C 1
ATOM 539 O O . ARG A 1 73 ? -10.695 -7.562 11.988 1.00 95.88 73 ARG A O 1
ATOM 546 N N . GLY A 1 74 ? -8.604 -6.809 11.673 1.00 91.44 74 GLY A N 1
ATOM 547 C CA . GLY A 1 74 ? -8.156 -6.969 13.052 1.00 91.44 74 GLY A CA 1
ATOM 548 C C . GLY A 1 74 ? -8.249 -5.680 13.872 1.00 91.44 74 GLY A C 1
ATOM 549 O O . GLY A 1 74 ? -8.564 -4.614 13.345 1.00 91.44 74 GLY A O 1
ATOM 550 N N . PRO A 1 75 ? -7.938 -5.745 15.178 1.00 89.50 75 PRO A N 1
ATOM 551 C CA . PRO A 1 75 ? -7.680 -4.535 15.944 1.00 89.50 75 PRO A CA 1
ATOM 552 C C . PRO A 1 75 ? -6.486 -3.790 15.340 1.00 89.50 75 PRO A C 1
ATOM 554 O O . PRO A 1 75 ? -5.536 -4.414 14.849 1.00 89.50 75 PRO A O 1
ATOM 557 N N . ARG A 1 76 ? -6.516 -2.456 15.418 1.00 83.31 76 ARG A N 1
ATOM 558 C CA . ARG A 1 76 ? -5.379 -1.629 15.010 1.00 83.31 76 ARG A CA 1
ATOM 559 C C . ARG A 1 76 ? -4.191 -1.936 15.910 1.00 83.31 76 ARG A C 1
ATOM 561 O O . ARG A 1 76 ? -4.311 -1.921 17.133 1.00 83.31 76 ARG A O 1
ATOM 568 N N . GLN A 1 77 ? -3.064 -2.232 15.283 1.00 72.25 77 GLN A N 1
ATOM 569 C CA . GLN A 1 77 ? -1.808 -2.559 15.945 1.00 72.25 77 GLN A CA 1
ATOM 570 C C . GLN A 1 77 ? -0.801 -1.511 15.479 1.00 72.25 77 GLN A C 1
ATOM 572 O O . GLN A 1 77 ? -0.414 -1.518 14.310 1.00 72.25 77 GLN A O 1
ATOM 577 N N . GLY A 1 78 ? -0.512 -0.555 16.364 1.00 62.41 78 GLY A N 1
ATOM 578 C CA . GLY A 1 78 ? 0.481 0.502 16.176 1.00 62.41 78 GLY A CA 1
ATOM 579 C C . GLY A 1 78 ? 1.769 0.137 16.883 1.00 62.41 78 GLY A C 1
ATOM 580 O O . GLY A 1 78 ? 1.679 -0.133 18.101 1.00 62.41 78 GLY A O 1
#